Protein AF-A0A3M3S066-F1 (afdb_monomer)

Organism: Pseudomonas cannabina (NCBI:txid86840)

Secondary structure (DSSP, 8-state):
----S--SHHHHHHHHHHHHHHHT-GGGSPP--TT-S-GGGSHHHHHHHHHHTT-HHHHHHHHHIIIIIIIHHHHHHHHHHH-SPPP---HHHHHHTSPPPHHHHSSPPHHHHHHHHHHHHHT-

Solvent-accessible surface area (backbone atoms only — not comparable to full-atom values): 7496 Å² total; per-residue (Å²): 135,83,85,76,85,52,87,45,72,69,44,52,51,50,50,51,43,54,50,33,34,74,75,75,28,72,88,65,39,77,83,71,65,80,81,71,61,60,59,62,77,34,79,67,31,38,31,54,48,30,51,74,72,66,36,59,66,62,23,52,50,48,52,49,43,42,58,56,66,37,55,51,40,47,50,52,52,46,48,63,72,54,49,73,69,78,80,72,77,51,66,70,52,56,62,70,66,54,78,74,60,61,82,73,69,75,49,80,50,71,67,55,53,51,51,51,52,54,52,55,62,74,77,106

pLDDT: mean 77.01, std 10.26, range [43.78, 89.56]

Structure (mmCIF, N/CA/C/O backbone):
data_AF-A0A3M3S066-F1
#
_entry.id   AF-A0A3M3S066-F1
#
loop_
_atom_site.group_PDB
_atom_site.id
_atom_site.type_symbol
_atom_site.label_atom_id
_atom_site.label_alt_id
_atom_site.label_comp_id
_atom_site.label_asym_id
_atom_site.label_entity_id
_atom_site.label_seq_id
_atom_site.pdbx_PDB_ins_code
_atom_site.Cartn_x
_atom_site.Cartn_y
_atom_site.Cartn_z
_atom_site.occupancy
_atom_site.B_iso_or_equiv
_atom_site.auth_seq_id
_atom_site.auth_comp_id
_atom_site.auth_asym_id
_atom_site.auth_atom_id
_atom_site.pdbx_PDB_model_num
ATOM 1 N N . MET A 1 1 ? -4.060 13.948 -24.645 1.00 43.78 1 MET A N 1
ATOM 2 C CA . MET A 1 1 ? -4.559 13.476 -23.336 1.00 43.78 1 MET A CA 1
ATOM 3 C C . MET A 1 1 ? -3.455 12.598 -22.765 1.00 43.78 1 MET A C 1
ATOM 5 O O . MET A 1 1 ? -3.146 11.604 -23.400 1.00 43.78 1 MET A O 1
ATOM 9 N N . GLY A 1 2 ? -2.762 13.030 -21.708 1.00 46.62 2 GLY A N 1
ATOM 10 C CA . GLY A 1 2 ? -1.561 12.348 -21.208 1.00 46.62 2 GLY A CA 1
ATOM 1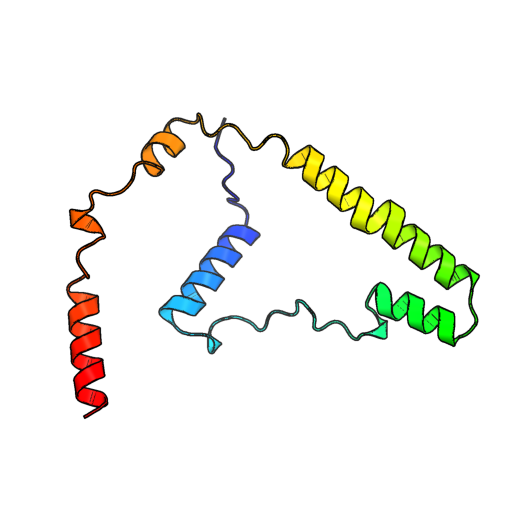1 C C . GLY A 1 2 ? -1.888 11.121 -20.357 1.00 46.62 2 GLY A C 1
ATOM 12 O O . GLY A 1 2 ? -2.856 11.130 -19.593 1.00 46.62 2 GLY A O 1
ATOM 13 N N . PHE A 1 3 ? -1.077 10.077 -20.498 1.00 50.53 3 PHE A N 1
ATOM 14 C CA . PHE A 1 3 ? -1.116 8.884 -19.663 1.00 50.53 3 PHE A CA 1
ATOM 15 C C . PHE A 1 3 ? -0.714 9.258 -18.225 1.00 50.53 3 PHE A C 1
ATOM 17 O O . PHE A 1 3 ? 0.420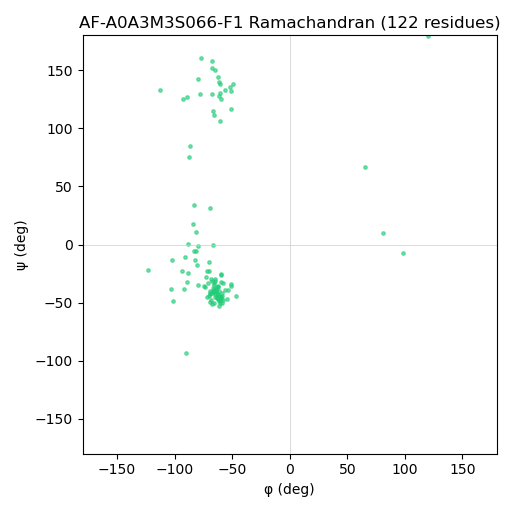 9.645 -17.964 1.00 50.53 3 PHE A O 1
ATOM 24 N N . ASN A 1 4 ? -1.663 9.202 -17.286 1.00 53.66 4 ASN A N 1
ATOM 25 C CA . ASN A 1 4 ? -1.397 9.424 -15.864 1.00 53.66 4 ASN A CA 1
ATOM 26 C C . ASN A 1 4 ? -0.985 8.091 -15.224 1.00 53.66 4 ASN A C 1
ATOM 28 O O . ASN A 1 4 ? -1.776 7.483 -14.507 1.00 53.66 4 ASN A O 1
ATOM 32 N N . CYS A 1 5 ? 0.242 7.628 -15.461 1.00 54.91 5 CYS A N 1
ATOM 33 C CA . CYS A 1 5 ? 0.831 6.434 -14.825 1.00 54.91 5 CYS A CA 1
ATOM 34 C C . CYS A 1 5 ? 1.123 6.621 -13.319 1.00 54.91 5 CYS A C 1
ATOM 36 O O . CYS A 1 5 ? 2.069 6.0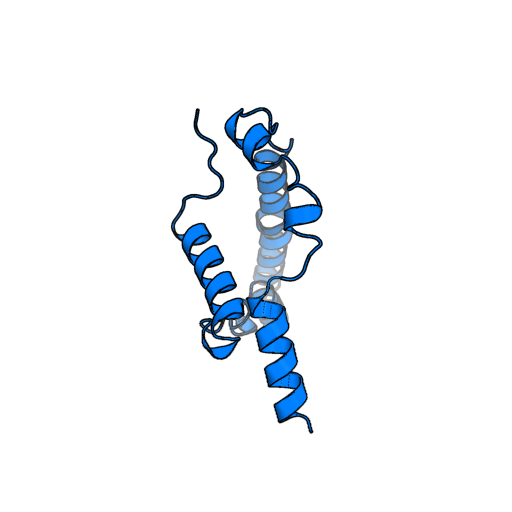56 -12.785 1.00 54.91 5 CYS A O 1
ATOM 38 N N . GLY A 1 6 ? 0.324 7.423 -12.610 1.00 57.44 6 GLY A N 1
ATOM 39 C CA . GLY A 1 6 ? 0.639 7.829 -11.247 1.00 57.44 6 GLY A CA 1
ATOM 40 C C . GLY A 1 6 ? 1.899 8.695 -11.224 1.00 57.44 6 GLY A C 1
ATOM 41 O O . GLY A 1 6 ? 2.911 8.307 -10.675 1.00 57.44 6 GLY A O 1
ATOM 42 N N . GLY A 1 7 ? 1.848 9.896 -11.798 1.00 57.22 7 GLY A N 1
ATOM 43 C CA . GLY A 1 7 ? 2.920 10.894 -11.642 1.00 57.22 7 GLY A CA 1
ATOM 44 C C . GLY A 1 7 ? 2.835 11.689 -10.331 1.00 57.22 7 GLY A C 1
ATOM 45 O O . GLY A 1 7 ? 3.469 12.730 -10.198 1.00 57.22 7 GLY A O 1
ATOM 46 N N . GLY A 1 8 ? 1.980 11.264 -9.398 1.00 68.94 8 GLY A N 1
ATOM 47 C CA . GLY A 1 8 ? 1.792 11.937 -8.116 1.00 68.94 8 GLY A CA 1
ATOM 48 C C . GLY A 1 8 ? 2.923 11.630 -7.137 1.00 68.94 8 GLY A C 1
ATOM 49 O O . GLY A 1 8 ? 3.604 10.612 -7.254 1.00 68.94 8 GLY A O 1
ATOM 50 N N . GLU A 1 9 ? 3.076 12.482 -6.124 1.00 72.44 9 GLU A N 1
ATOM 51 C CA . GLU A 1 9 ? 4.089 12.331 -5.068 1.00 72.44 9 GLU A CA 1
ATOM 52 C C . GLU A 1 9 ? 4.083 10.940 -4.425 1.00 72.44 9 GLU A C 1
ATOM 54 O O . GLU A 1 9 ? 5.138 10.393 -4.123 1.00 72.44 9 GLU A O 1
ATOM 59 N N . THR A 1 10 ? 2.910 10.323 -4.278 1.00 71.00 10 THR A N 1
ATOM 60 C CA . THR A 1 10 ? 2.761 8.982 -3.700 1.00 71.00 10 THR A CA 1
ATOM 61 C C . THR A 1 10 ? 3.377 7.880 -4.554 1.00 71.00 10 THR A C 1
ATOM 63 O O . THR A 1 10 ? 3.956 6.941 -4.020 1.00 71.00 10 THR A O 1
ATOM 66 N N . ALA A 1 11 ? 3.272 7.983 -5.874 1.00 74.31 11 ALA A N 1
ATOM 67 C CA . ALA A 1 11 ? 3.829 7.003 -6.794 1.00 74.31 11 ALA A CA 1
ATOM 68 C C . ALA A 1 11 ? 5.336 7.211 -6.995 1.00 74.31 11 ALA A C 1
ATOM 70 O O . ALA A 1 11 ? 6.075 6.231 -7.046 1.00 74.31 11 ALA A O 1
ATOM 71 N N . MET A 1 12 ? 5.807 8.466 -6.989 1.00 75.56 12 MET A N 1
ATOM 72 C CA . MET A 1 12 ? 7.243 8.762 -6.907 1.00 75.56 12 MET A CA 1
ATOM 73 C C . MET A 1 12 ? 7.846 8.215 -5.606 1.00 75.56 12 MET A C 1
ATOM 75 O O . MET A 1 12 ? 8.876 7.552 -5.640 1.00 75.56 12 MET A O 1
ATOM 79 N N . ALA A 1 13 ? 7.171 8.415 -4.468 1.00 79.62 13 ALA A N 1
ATOM 80 C CA . ALA A 1 13 ? 7.603 7.878 -3.180 1.00 79.62 13 ALA A CA 1
ATOM 81 C C . ALA A 1 13 ? 7.600 6.341 -3.154 1.00 79.62 13 ALA A C 1
ATOM 83 O O . ALA A 1 13 ? 8.515 5.738 -2.598 1.00 79.62 13 ALA A O 1
ATOM 84 N N . LEU A 1 14 ? 6.604 5.697 -3.776 1.00 82.88 14 LEU A N 1
ATOM 85 C CA . LEU A 1 14 ? 6.564 4.240 -3.902 1.00 82.88 14 LEU A CA 1
ATOM 86 C C . LEU A 1 14 ? 7.741 3.719 -4.736 1.00 82.88 14 LEU A C 1
ATOM 88 O O . LEU A 1 14 ? 8.390 2.757 -4.333 1.00 82.88 14 LEU A O 1
ATOM 92 N N . TRP A 1 15 ? 8.034 4.362 -5.868 1.00 84.44 15 TRP A N 1
ATOM 93 C CA . TRP A 1 15 ? 9.166 3.992 -6.715 1.00 84.44 15 TRP A CA 1
ATOM 94 C C . TRP A 1 15 ? 10.502 4.144 -5.983 1.00 84.44 15 TRP A C 1
ATOM 96 O O . TRP A 1 15 ? 11.306 3.215 -5.961 1.00 84.44 15 TRP A O 1
ATOM 106 N N . GLU A 1 16 ? 10.706 5.274 -5.308 1.00 83.25 16 GLU A N 1
ATOM 107 C CA . GLU A 1 16 ? 11.906 5.530 -4.508 1.00 83.25 16 GLU A CA 1
ATOM 108 C C . GLU A 1 16 ? 12.053 4.545 -3.341 1.00 83.25 16 GLU A C 1
ATOM 110 O O . GLU A 1 16 ? 13.160 4.095 -3.049 1.00 83.25 16 GLU A O 1
ATOM 115 N N . CYS A 1 17 ? 10.947 4.141 -2.713 1.00 84.56 17 CYS A N 1
ATOM 116 C CA . CYS A 1 17 ? 10.933 3.092 -1.697 1.00 84.56 17 CYS A CA 1
ATOM 117 C C . CYS A 1 17 ? 11.403 1.740 -2.261 1.00 84.56 17 CYS A C 1
ATOM 119 O O . CYS A 1 17 ? 12.271 1.097 -1.669 1.00 84.56 17 CYS A O 1
ATOM 121 N N . VAL A 1 18 ? 10.859 1.311 -3.407 1.00 85.75 18 VAL A N 1
ATOM 122 C CA . VAL A 1 18 ? 11.256 0.055 -4.072 1.00 85.75 18 VAL A CA 1
ATOM 123 C C . VAL A 1 18 ? 12.732 0.098 -4.466 1.00 85.75 18 VAL A C 1
ATOM 125 O O . VAL A 1 18 ? 13.474 -0.835 -4.165 1.00 85.75 18 VAL A O 1
ATOM 128 N N . ARG A 1 19 ? 13.181 1.200 -5.074 1.00 87.38 19 ARG A N 1
ATOM 129 C CA . ARG A 1 19 ? 14.580 1.399 -5.464 1.00 87.38 19 ARG A CA 1
ATOM 130 C C . ARG A 1 19 ? 15.520 1.346 -4.258 1.00 87.38 19 ARG A C 1
ATOM 132 O O . ARG A 1 19 ? 16.507 0.620 -4.287 1.00 87.38 19 ARG A O 1
ATOM 139 N N . SER A 1 20 ? 15.184 2.051 -3.176 1.00 84.81 20 SER A N 1
ATOM 140 C CA . SER A 1 20 ? 15.992 2.084 -1.948 1.00 84.81 20 SER A CA 1
ATOM 141 C C . SER A 1 20 ? 16.132 0.696 -1.316 1.00 84.81 20 SER A C 1
ATOM 143 O O . SER A 1 20 ? 17.225 0.323 -0.894 1.00 84.81 20 SER A O 1
ATOM 145 N N . TYR A 1 21 ? 15.056 -0.098 -1.318 1.00 85.06 21 TYR A N 1
ATOM 146 C CA . TYR A 1 21 ? 15.090 -1.491 -0.868 1.00 85.06 21 TYR A CA 1
ATOM 147 C C . TYR A 1 21 ? 16.047 -2.350 -1.704 1.00 85.06 21 TYR A C 1
ATOM 149 O O . TYR A 1 21 ? 16.818 -3.129 -1.149 1.00 85.06 21 TYR A O 1
ATOM 157 N N . MET A 1 22 ? 15.991 -2.216 -3.033 1.00 89.06 22 MET A N 1
ATOM 158 C CA . MET A 1 22 ? 16.790 -3.030 -3.953 1.00 89.06 22 MET A CA 1
ATOM 159 C C . MET A 1 22 ? 18.274 -2.640 -3.973 1.00 89.06 22 MET A C 1
ATOM 161 O O . MET A 1 22 ? 19.119 -3.518 -4.118 1.00 89.06 22 MET A O 1
ATOM 165 N N . GLU A 1 23 ? 18.593 -1.349 -3.848 1.00 84.19 23 GLU A N 1
ATOM 166 C CA . GLU A 1 23 ? 19.966 -0.838 -3.975 1.00 84.19 23 GLU A CA 1
ATOM 167 C C . GLU A 1 23 ? 20.723 -0.762 -2.644 1.00 84.19 23 GLU A C 1
ATOM 169 O O . GLU A 1 23 ? 21.921 -1.034 -2.606 1.00 84.19 23 GLU A O 1
ATOM 174 N N . ILE A 1 24 ? 20.051 -0.374 -1.555 1.00 87.88 24 ILE A N 1
ATOM 175 C CA . ILE A 1 24 ? 20.691 -0.165 -0.245 1.00 87.88 24 ILE A CA 1
ATOM 176 C C . ILE A 1 24 ? 20.390 -1.340 0.689 1.00 87.88 24 ILE A C 1
ATOM 178 O O . ILE A 1 24 ? 21.264 -1.778 1.436 1.00 87.88 24 ILE A O 1
ATOM 182 N N . GLY A 1 25 ? 19.166 -1.866 0.631 1.00 80.69 25 GLY A N 1
ATOM 183 C CA . GLY A 1 25 ? 18.695 -2.958 1.476 1.00 80.69 25 GLY A CA 1
ATOM 184 C C . GLY A 1 25 ? 17.481 -2.576 2.331 1.00 80.69 25 GLY A C 1
ATOM 185 O O . GLY A 1 25 ? 17.002 -1.439 2.283 1.00 80.69 25 GLY A O 1
ATOM 186 N N . PRO A 1 26 ? 16.961 -3.521 3.135 1.00 80.94 26 PRO A N 1
ATOM 187 C CA . PRO A 1 26 ? 15.721 -3.346 3.893 1.00 80.94 26 PRO A CA 1
ATOM 188 C C . PRO A 1 26 ? 15.756 -2.176 4.886 1.00 80.94 26 PRO A C 1
ATOM 190 O O . PRO A 1 26 ? 14.735 -1.522 5.076 1.00 80.94 26 PRO A O 1
ATOM 193 N N . ASP A 1 27 ? 16.922 -1.870 5.459 1.00 84.62 27 ASP A N 1
ATOM 194 C CA . ASP A 1 27 ? 17.084 -0.818 6.474 1.00 84.62 27 ASP A CA 1
ATOM 195 C C . ASP A 1 27 ? 16.930 0.609 5.913 1.00 84.62 27 ASP A C 1
ATOM 197 O O . ASP A 1 27 ? 16.763 1.565 6.668 1.00 84.62 27 ASP A O 1
ATOM 201 N N . ALA A 1 28 ? 16.980 0.773 4.586 1.00 84.12 28 ALA A N 1
ATOM 202 C CA . ALA A 1 28 ? 16.802 2.066 3.925 1.00 84.12 28 ALA A CA 1
ATOM 203 C C . ALA A 1 28 ? 15.330 2.460 3.744 1.00 84.12 28 ALA A C 1
ATOM 205 O O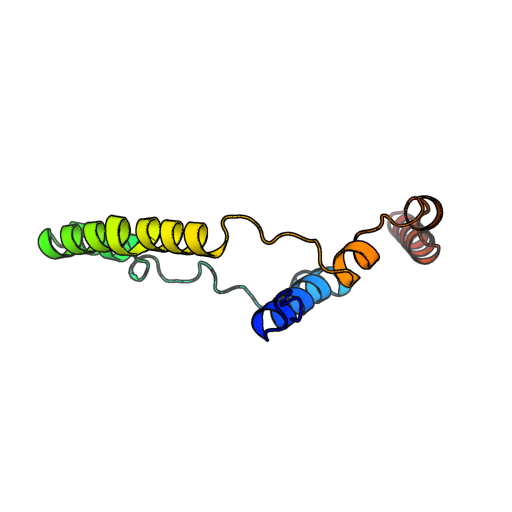 . ALA A 1 28 ? 15.028 3.607 3.411 1.00 84.12 28 ALA A O 1
ATOM 206 N N . VAL A 1 29 ? 14.407 1.517 3.940 1.00 81.00 29 VAL A N 1
ATOM 207 C CA . VAL A 1 29 ? 12.974 1.770 3.830 1.00 81.00 29 VAL A CA 1
ATOM 208 C C . VAL A 1 29 ? 12.446 2.208 5.190 1.00 81.00 29 VAL A C 1
ATOM 210 O O . VAL A 1 29 ? 12.635 1.522 6.190 1.00 81.00 29 VAL A O 1
ATOM 213 N N . SER A 1 30 ? 11.748 3.347 5.240 1.00 72.50 30 SER A N 1
ATOM 214 C CA . SER A 1 30 ? 11.065 3.769 6.466 1.00 72.50 30 SER A CA 1
ATOM 215 C C . SER A 1 30 ? 10.111 2.671 6.932 1.00 72.50 30 SER A C 1
ATOM 217 O O . SER A 1 30 ? 9.317 2.190 6.118 1.00 72.50 30 SER A O 1
ATOM 219 N N . GLU A 1 31 ? 10.126 2.323 8.221 1.00 69.94 31 GLU A N 1
ATOM 220 C CA . GLU A 1 31 ? 9.175 1.355 8.769 1.00 69.94 31 GLU A CA 1
ATOM 221 C C . GLU A 1 31 ? 7.744 1.738 8.376 1.00 69.94 31 GLU A C 1
ATOM 223 O O . GLU A 1 31 ? 7.224 2.804 8.731 1.00 69.94 31 GLU A O 1
ATOM 228 N N . SER A 1 32 ? 7.094 0.870 7.601 1.00 62.41 32 SER A N 1
ATOM 229 C CA . SER A 1 32 ? 5.734 1.125 7.168 1.00 62.41 32 SER A CA 1
ATOM 230 C C . SER A 1 32 ? 4.821 1.080 8.391 1.00 62.41 32 SER A C 1
ATOM 232 O O . SER A 1 32 ? 4.602 0.025 8.979 1.00 62.41 32 SER A O 1
ATOM 234 N N . ARG A 1 33 ? 4.204 2.212 8.743 1.00 56.28 33 ARG A N 1
ATOM 235 C CA . ARG A 1 33 ? 3.143 2.271 9.769 1.00 56.28 33 ARG A CA 1
ATOM 236 C C . ARG A 1 33 ? 1.853 1.550 9.361 1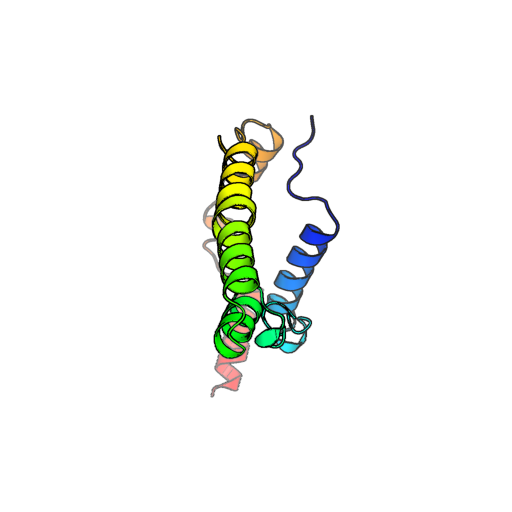.00 56.28 33 ARG A C 1
ATOM 238 O O . ARG A 1 33 ? 0.889 1.547 10.130 1.00 56.28 33 ARG A O 1
ATOM 245 N N . VAL A 1 34 ? 1.804 0.969 8.163 1.00 52.31 34 VAL A N 1
ATOM 246 C CA . VAL A 1 34 ? 0.699 0.130 7.697 1.00 52.31 34 VAL A CA 1
ATOM 247 C C . VAL A 1 34 ? 0.597 -1.071 8.641 1.00 52.31 34 VAL A C 1
ATOM 249 O O . VAL A 1 34 ? 1.457 -1.940 8.647 1.00 52.31 34 VAL A O 1
ATOM 252 N N . GLY A 1 35 ? -0.429 -1.079 9.495 1.00 51.75 35 GLY A N 1
ATOM 253 C CA . GLY A 1 35 ? -0.644 -2.124 10.505 1.00 51.75 35 GLY A CA 1
ATOM 254 C C . GLY A 1 35 ? 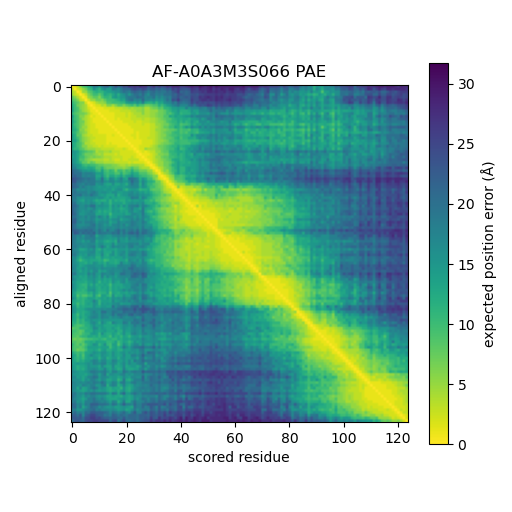-0.172 -1.791 11.928 1.00 51.75 35 GLY A C 1
ATOM 255 O O . GLY A 1 35 ? -0.533 -2.511 12.851 1.00 51.75 35 GLY A O 1
ATOM 256 N N . ALA A 1 36 ? 0.525 -0.672 12.158 1.00 59.19 36 ALA A N 1
ATOM 257 C CA . ALA A 1 36 ? 0.978 -0.249 13.496 1.00 59.19 36 ALA A CA 1
ATOM 258 C C . ALA A 1 36 ? -0.094 0.522 14.300 1.00 59.19 36 ALA A C 1
ATOM 260 O O . ALA A 1 36 ? 0.210 1.257 15.242 1.00 59.19 36 ALA A O 1
ATOM 261 N N . MET A 1 37 ? -1.365 0.421 13.905 1.00 61.56 37 MET A N 1
ATOM 262 C CA . MET A 1 37 ? -2.460 1.023 14.658 1.00 61.56 37 MET A CA 1
ATOM 263 C C . MET A 1 37 ? -2.765 0.135 15.872 1.00 61.56 37 MET A C 1
ATOM 265 O O . MET A 1 37 ? -2.971 -1.065 15.687 1.00 61.56 37 MET A O 1
ATOM 269 N N . PRO A 1 38 ? -2.837 0.685 17.102 1.00 71.00 38 PRO A N 1
ATOM 270 C CA . PRO A 1 38 ? -3.272 -0.082 18.263 1.00 71.00 38 PRO A CA 1
ATOM 271 C C . PRO A 1 38 ? -4.598 -0.774 17.955 1.00 71.00 38 PRO A C 1
ATOM 273 O O . PRO A 1 38 ? -5.508 -0.118 17.445 1.00 71.00 38 PRO A O 1
ATOM 276 N N . TYR A 1 39 ? -4.705 -2.071 18.259 1.00 68.88 39 TYR A N 1
ATOM 277 C CA . TYR A 1 39 ? -5.852 -2.901 17.877 1.00 68.88 39 TYR A CA 1
ATOM 278 C C . TYR A 1 39 ? -7.193 -2.219 18.181 1.00 68.88 39 TYR A C 1
ATOM 280 O O . TYR A 1 39 ? -8.050 -2.145 17.312 1.00 68.88 39 TYR A O 1
ATOM 288 N N . GLU A 1 40 ? -7.338 -1.614 19.360 1.00 67.62 40 GLU A N 1
ATOM 289 C CA . GLU A 1 40 ? -8.554 -0.918 19.812 1.00 67.62 40 GLU A CA 1
ATOM 290 C C . GLU A 1 40 ? -8.987 0.260 18.925 1.00 67.62 40 GLU A C 1
ATOM 292 O O . GLU A 1 40 ? -10.165 0.597 18.884 1.00 67.62 40 GLU A O 1
ATOM 297 N N . LYS A 1 41 ? -8.045 0.883 18.209 1.00 70.56 41 LYS A N 1
ATOM 298 C CA . LYS A 1 41 ? -8.305 1.999 17.287 1.00 70.56 41 LYS A CA 1
ATOM 299 C C . LYS A 1 41 ? -8.582 1.535 15.862 1.00 70.56 41 LYS A C 1
ATOM 301 O O . LYS A 1 41 ? -9.010 2.338 15.037 1.00 70.56 41 LYS A O 1
ATOM 306 N N . THR A 1 42 ? -8.344 0.258 15.564 1.00 77.25 42 THR A N 1
ATOM 307 C CA . THR A 1 42 ? -8.746 -0.320 14.282 1.00 77.25 42 THR A CA 1
ATOM 308 C C . THR A 1 42 ? -10.269 -0.383 14.205 1.00 77.25 42 THR A C 1
ATOM 310 O O . THR A 1 42 ? -10.948 -0.532 15.221 1.00 77.25 42 THR A O 1
ATOM 313 N N . GLN A 1 43 ? -10.822 -0.313 12.993 1.00 73.44 43 GLN A N 1
ATOM 314 C CA . GLN A 1 43 ? -12.268 -0.439 12.778 1.00 73.44 43 GLN A CA 1
ATOM 315 C C . GLN A 1 43 ? -12.840 -1.729 13.399 1.00 73.44 43 GLN A C 1
ATOM 317 O O . GLN A 1 43 ? -13.902 -1.696 14.015 1.00 73.44 43 GLN A O 1
ATOM 322 N N . ILE A 1 44 ? -12.103 -2.843 13.315 1.00 79.88 44 ILE A N 1
ATOM 323 C CA . ILE A 1 44 ? -12.495 -4.134 13.903 1.00 79.88 44 ILE A CA 1
ATOM 324 C C . ILE A 1 44 ? -12.373 -4.105 15.434 1.00 79.88 44 ILE A C 1
ATOM 326 O O . ILE A 1 44 ? -13.279 -4.545 16.141 1.00 79.88 44 ILE A O 1
ATOM 330 N N . GLY A 1 45 ? -11.275 -3.568 15.967 1.00 79.12 45 GLY A N 1
ATOM 331 C CA . GLY A 1 45 ? -11.057 -3.511 17.411 1.00 79.12 45 GLY A CA 1
ATOM 332 C C . GLY A 1 45 ? -11.999 -2.553 18.135 1.00 79.12 45 GLY A C 1
ATOM 333 O O . GLY A 1 45 ? -12.368 -2.847 19.272 1.00 79.12 45 GLY A O 1
ATOM 334 N N . SER A 1 46 ? -12.461 -1.486 17.477 1.00 80.75 46 SER A N 1
ATOM 335 C CA . SER A 1 46 ? -13.517 -0.611 18.000 1.00 80.75 46 SER A CA 1
ATOM 336 C C . SER A 1 46 ? -14.817 -1.394 18.215 1.00 80.75 46 SER A C 1
ATOM 338 O O . SER A 1 46 ? -15.331 -1.435 19.329 1.00 80.75 46 SER A O 1
ATOM 340 N N . ILE A 1 47 ? -15.269 -2.152 17.205 1.00 83.44 47 ILE A N 1
ATOM 341 C CA . ILE A 1 47 ? -16.482 -2.987 17.297 1.00 83.44 47 ILE A CA 1
ATOM 342 C C . ILE A 1 47 ? -16.352 -4.041 18.402 1.00 83.44 47 ILE A C 1
ATOM 344 O O . ILE A 1 47 ? -17.264 -4.212 19.210 1.00 83.44 47 ILE A O 1
ATOM 348 N N . VAL A 1 48 ? -15.213 -4.737 18.476 1.00 82.81 48 VAL A N 1
ATOM 349 C CA . VAL A 1 48 ? -14.971 -5.754 19.516 1.00 82.81 48 VAL A CA 1
ATOM 350 C C . VAL A 1 48 ? -14.955 -5.129 20.913 1.00 82.81 48 VAL A C 1
ATOM 352 O O . VAL A 1 48 ? -15.448 -5.731 21.869 1.00 82.81 48 VAL A O 1
ATOM 355 N N . THR A 1 49 ? -14.415 -3.919 21.047 1.00 83.62 49 THR A N 1
ATOM 356 C CA . THR A 1 49 ? -14.393 -3.189 22.317 1.00 83.62 49 THR A CA 1
ATOM 357 C C . THR A 1 49 ? -15.796 -2.733 22.725 1.00 83.62 49 THR A C 1
ATOM 359 O O . THR A 1 49 ? -16.152 -2.896 23.893 1.00 83.62 49 THR A O 1
ATOM 362 N N . SER A 1 50 ? -16.618 -2.240 21.793 1.00 83.62 50 SER A N 1
ATOM 363 C CA . SER A 1 50 ? -18.018 -1.864 22.055 1.00 83.62 50 SER A CA 1
ATOM 364 C C . SER A 1 50 ? -18.871 -3.079 22.440 1.00 83.62 50 SER A C 1
ATOM 366 O O . SER A 1 50 ? -19.601 -3.025 23.431 1.00 83.62 50 SER A O 1
ATOM 368 N N . LEU A 1 51 ? -18.671 -4.231 21.783 1.00 85.25 51 LEU A N 1
ATOM 369 C CA . LEU A 1 51 ? -19.293 -5.503 22.179 1.00 85.25 51 LEU A CA 1
ATOM 370 C C . LEU A 1 51 ? -18.901 -5.931 23.600 1.00 85.25 51 LEU A C 1
ATOM 372 O O . LEU A 1 51 ? -19.763 -6.314 24.387 1.00 85.25 51 LEU A O 1
ATOM 376 N N . ARG A 1 52 ? -17.613 -5.838 23.962 1.00 84.81 52 ARG A N 1
ATOM 377 C CA . ARG A 1 52 ? -17.132 -6.178 25.318 1.00 84.81 52 ARG A CA 1
ATOM 378 C C . ARG A 1 52 ? -17.680 -5.250 26.401 1.00 84.81 52 ARG A C 1
ATOM 380 O O . ARG A 1 52 ? -17.840 -5.685 27.536 1.00 84.81 52 ARG A O 1
ATOM 387 N N . LYS A 1 53 ? -17.959 -3.990 26.062 1.00 87.44 53 LYS A N 1
ATOM 388 C CA . LYS A 1 53 ? -18.565 -3.001 26.967 1.00 87.44 53 LYS A CA 1
ATOM 389 C C . LYS A 1 53 ? -20.092 -3.129 27.066 1.00 87.44 53 LYS A C 1
ATOM 391 O O . LYS A 1 53 ? -20.689 -2.450 27.893 1.00 87.44 53 LYS A O 1
ATOM 396 N N . GLY A 1 54 ? -20.711 -4.002 26.265 1.00 87.25 54 GLY A N 1
ATOM 397 C CA . GLY A 1 54 ? -22.160 -4.212 26.240 1.00 87.25 54 GLY A CA 1
ATOM 398 C C . GLY A 1 54 ? -22.934 -3.178 25.419 1.00 87.25 54 GLY A C 1
ATOM 399 O O . GLY A 1 54 ? -24.162 -3.169 25.468 1.00 87.25 54 GLY A O 1
ATOM 400 N N . ASP A 1 55 ? -22.248 -2.329 24.650 1.00 87.38 55 ASP A N 1
ATOM 401 C CA . ASP A 1 55 ? -22.892 -1.344 23.782 1.00 87.38 55 ASP A CA 1
ATOM 402 C C . ASP A 1 55 ? -23.227 -1.973 22.422 1.00 87.38 55 ASP A C 1
ATOM 404 O O . ASP A 1 55 ? -22.460 -1.917 21.455 1.00 87.38 55 ASP A O 1
ATOM 408 N N . LEU A 1 56 ? -24.384 -2.640 22.370 1.00 87.50 56 LEU A N 1
ATOM 409 C CA . LEU A 1 56 ? -24.873 -3.278 21.147 1.00 87.50 56 LEU A CA 1
ATOM 410 C C . LEU A 1 56 ? -25.197 -2.272 20.041 1.00 87.50 56 LEU A C 1
ATOM 412 O O . LEU A 1 56 ? -25.067 -2.619 18.868 1.00 87.50 56 LEU A O 1
ATOM 416 N N . PHE A 1 57 ? -25.639 -1.061 20.388 1.00 89.00 57 PHE A N 1
ATOM 417 C CA . PHE A 1 57 ? -26.011 -0.067 19.385 1.00 89.00 57 PHE A CA 1
ATOM 418 C C . PHE A 1 57 ? -24.768 0.411 18.638 1.00 89.00 57 PHE A C 1
ATOM 420 O O . PHE A 1 57 ? -24.746 0.383 17.408 1.00 89.00 57 PHE A O 1
ATOM 427 N N . ASP A 1 58 ? -23.712 0.750 19.375 1.00 84.56 58 ASP A N 1
ATOM 428 C CA . ASP A 1 58 ? -22.444 1.189 18.797 1.00 84.56 58 ASP A CA 1
ATOM 429 C C . ASP A 1 58 ? -21.759 0.066 17.994 1.00 84.56 58 ASP A C 1
ATOM 431 O O . ASP A 1 58 ? -21.262 0.286 16.887 1.00 84.56 58 ASP A O 1
ATOM 435 N N . ALA A 1 59 ? -21.835 -1.181 18.473 1.00 86.44 59 ALA A N 1
ATOM 436 C CA . ALA A 1 59 ? -21.329 -2.340 17.741 1.00 86.44 59 ALA A CA 1
ATOM 437 C C . ALA A 1 59 ? -22.083 -2.607 16.421 1.00 86.44 59 ALA A C 1
ATOM 439 O O . ALA A 1 59 ? -21.453 -2.849 15.388 1.00 86.44 59 ALA A O 1
ATOM 440 N N . LEU A 1 60 ? -23.422 -2.554 16.432 1.00 88.38 60 LEU A N 1
ATOM 441 C CA . LEU A 1 60 ? -24.249 -2.733 15.230 1.00 88.38 60 LEU A CA 1
ATOM 442 C C . LEU A 1 60 ? -24.045 -1.591 14.233 1.00 88.38 60 LEU A C 1
ATOM 444 O O . LEU A 1 60 ? -23.955 -1.828 13.028 1.00 88.38 60 LEU A O 1
ATOM 448 N N . HIS A 1 61 ? -23.929 -0.364 14.735 1.00 85.56 61 HIS A N 1
ATOM 449 C CA . HIS A 1 61 ? -23.645 0.809 13.924 1.00 85.56 61 HIS A CA 1
ATOM 450 C C . HIS A 1 61 ? -22.269 0.694 13.253 1.00 85.56 61 HIS A C 1
ATOM 452 O O . HIS A 1 61 ? -22.155 0.876 12.040 1.00 85.56 61 HIS A O 1
ATOM 458 N N . GLY A 1 62 ? -21.236 0.291 13.999 1.00 84.50 62 GLY A N 1
ATOM 459 C CA . GLY A 1 62 ? -19.909 0.015 13.447 1.00 84.50 62 GLY A CA 1
ATOM 460 C C . GLY A 1 62 ? -19.931 -1.072 12.368 1.00 84.50 62 GLY A C 1
ATOM 461 O O . GLY A 1 62 ? -19.349 -0.891 11.298 1.00 84.50 62 GLY A O 1
ATOM 462 N N . LEU A 1 63 ? -20.657 -2.171 12.600 1.00 86.50 63 LEU A N 1
ATOM 463 C CA . LEU A 1 63 ? -20.796 -3.256 11.625 1.00 86.50 63 LEU A CA 1
ATOM 464 C C . LEU A 1 63 ? -21.483 -2.788 10.332 1.00 86.50 63 LEU A C 1
ATOM 466 O O . LEU A 1 63 ? -21.020 -3.111 9.236 1.00 86.50 63 LEU A O 1
ATOM 470 N N . PHE A 1 64 ? -22.555 -2.003 10.443 1.00 87.25 64 PHE A N 1
ATOM 471 C CA . PHE A 1 64 ? -23.262 -1.428 9.297 1.00 87.25 64 PHE A CA 1
ATOM 472 C C . PHE A 1 64 ? -22.355 -0.505 8.474 1.00 87.25 64 PHE A C 1
ATOM 474 O O . PHE A 1 64 ? -22.284 -0.628 7.251 1.00 87.25 64 PHE A O 1
ATOM 481 N N . PHE A 1 65 ? -21.612 0.386 9.135 1.00 84.25 65 PHE A N 1
ATOM 482 C CA . PHE A 1 65 ? -20.718 1.312 8.443 1.00 84.25 65 PHE A CA 1
ATOM 483 C C . PHE A 1 65 ? -19.567 0.600 7.742 1.00 84.25 65 PHE A C 1
ATOM 485 O O . PHE A 1 65 ? -19.238 0.979 6.624 1.00 84.25 65 PHE A O 1
ATOM 492 N N . ILE A 1 66 ? -18.985 -0.445 8.335 1.00 82.81 66 ILE A N 1
ATOM 493 C CA . ILE A 1 66 ? -17.936 -1.224 7.662 1.00 82.81 66 ILE A CA 1
ATOM 494 C C . ILE A 1 66 ? -18.504 -1.954 6.449 1.00 82.81 66 ILE A C 1
ATOM 496 O O . ILE A 1 66 ? -17.942 -1.851 5.364 1.00 82.81 66 ILE A O 1
ATOM 500 N N . THR A 1 67 ? -19.611 -2.676 6.627 1.00 79.38 67 THR A N 1
ATOM 501 C CA . THR A 1 67 ? -20.135 -3.576 5.591 1.00 79.38 67 THR A CA 1
ATOM 502 C C . THR A 1 67 ? -20.797 -2.843 4.432 1.00 79.38 67 THR A C 1
ATOM 504 O O . THR A 1 67 ? -20.661 -3.294 3.302 1.00 79.38 67 THR A O 1
ATOM 507 N N . ILE A 1 68 ? -21.488 -1.724 4.677 1.00 80.38 68 ILE A N 1
ATOM 508 C CA . ILE A 1 68 ? -22.246 -1.010 3.638 1.00 80.38 68 ILE A CA 1
ATOM 509 C C . ILE A 1 68 ? -21.500 0.219 3.119 1.00 80.38 68 ILE A C 1
ATOM 511 O O . ILE A 1 68 ? -21.402 0.391 1.907 1.00 80.38 68 ILE A O 1
ATOM 515 N N . LEU A 1 69 ? -20.975 1.074 4.004 1.00 78.75 69 LEU A N 1
ATOM 516 C CA . LEU A 1 69 ? -20.318 2.331 3.609 1.00 78.75 69 LEU A CA 1
ATOM 517 C C . LEU A 1 69 ? -18.796 2.218 3.452 1.00 78.75 69 LEU A C 1
ATOM 519 O O . LEU A 1 69 ? -18.196 3.052 2.780 1.00 78.75 69 LEU A O 1
ATOM 523 N N . GLY A 1 70 ? -18.175 1.229 4.088 1.00 78.50 70 GLY A N 1
ATOM 524 C CA . GLY A 1 70 ? -16.733 1.042 4.121 1.00 78.50 70 GLY A CA 1
ATOM 525 C C . GLY A 1 70 ? -16.260 0.176 2.966 1.00 78.50 70 GLY A C 1
ATOM 526 O O . GLY A 1 70 ? -15.984 0.679 1.882 1.00 78.50 70 GLY A O 1
ATOM 527 N N . THR A 1 71 ? -16.152 -1.129 3.206 1.00 75.88 71 THR A N 1
ATOM 528 C CA . THR A 1 71 ? -15.526 -2.070 2.271 1.00 75.88 71 THR A CA 1
ATOM 529 C C . THR A 1 71 ? -16.336 -2.235 0.995 1.00 75.88 71 THR A C 1
ATOM 531 O O . THR A 1 71 ? -15.799 -2.005 -0.080 1.00 75.88 71 THR A O 1
ATOM 534 N N . TYR A 1 72 ? -17.636 -2.523 1.087 1.00 79.19 72 TYR A N 1
ATOM 535 C CA . TYR A 1 72 ? -18.467 -2.740 -0.102 1.00 79.19 72 TYR A CA 1
ATOM 536 C C . TYR A 1 72 ? -18.550 -1.504 -1.007 1.00 79.19 72 TYR A C 1
ATOM 538 O O . TYR A 1 72 ? -18.425 -1.600 -2.229 1.00 79.19 72 TYR A O 1
ATOM 546 N N . LEU A 1 73 ? -18.755 -0.320 -0.421 1.00 80.81 73 LEU A N 1
ATOM 547 C CA . LEU A 1 73 ? -18.834 0.919 -1.190 1.00 80.81 73 LEU A CA 1
ATOM 548 C C . LEU A 1 73 ? -17.473 1.302 -1.781 1.00 80.81 73 LEU A C 1
ATOM 550 O O . LEU A 1 73 ? -17.431 1.727 -2.935 1.00 80.81 73 LEU A O 1
ATOM 554 N N . ALA A 1 74 ? -16.378 1.131 -1.031 1.00 79.12 74 ALA A N 1
ATOM 555 C CA . ALA A 1 74 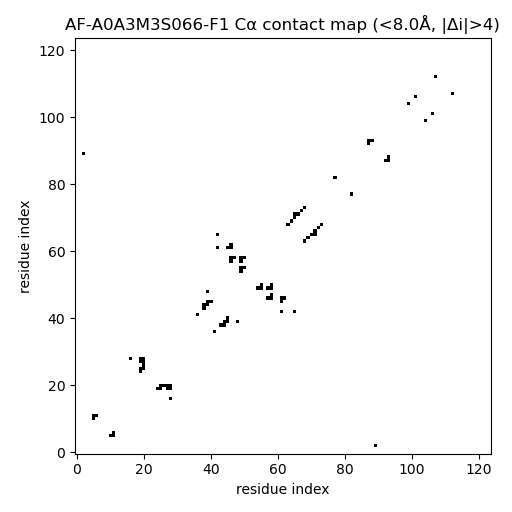? -15.028 1.360 -1.540 1.00 79.12 74 ALA A CA 1
ATOM 556 C C . ALA A 1 74 ? -14.702 0.412 -2.698 1.00 79.12 74 ALA A C 1
ATOM 558 O O . ALA A 1 74 ? -14.271 0.891 -3.743 1.00 79.12 74 ALA A O 1
ATOM 559 N N . GLU A 1 75 ? -14.992 -0.883 -2.557 1.00 79.50 75 GLU A N 1
ATOM 560 C CA . GLU A 1 75 ? -14.829 -1.881 -3.617 1.00 79.50 75 GLU A CA 1
ATOM 561 C C . GLU A 1 75 ? -15.642 -1.500 -4.854 1.00 79.50 75 GLU A C 1
ATOM 563 O O . GLU A 1 75 ? -15.096 -1.432 -5.948 1.00 79.50 75 GLU A O 1
ATOM 568 N N . LYS A 1 76 ? -16.921 -1.129 -4.708 1.00 82.50 76 LYS A N 1
ATOM 569 C CA . LYS A 1 76 ? -17.741 -0.707 -5.856 1.00 82.50 76 LYS A CA 1
ATOM 570 C C . LYS A 1 76 ? -17.268 0.589 -6.505 1.00 82.50 76 LYS A C 1
ATOM 572 O O . LYS A 1 76 ? -17.386 0.732 -7.721 1.00 82.50 76 LYS A O 1
ATOM 577 N N . LEU A 1 77 ? -16.751 1.540 -5.731 1.00 82.00 77 LEU A N 1
ATOM 578 C CA . LEU A 1 77 ? -16.154 2.768 -6.261 1.00 82.00 77 LEU A CA 1
ATOM 579 C C . LEU A 1 77 ? -14.844 2.486 -6.990 1.00 82.00 77 LEU A C 1
ATOM 581 O O . LEU A 1 77 ? -14.627 3.050 -8.062 1.00 82.00 77 LEU A O 1
ATOM 585 N N . GLN A 1 78 ? -14.002 1.619 -6.429 1.00 73.50 78 GLN A N 1
ATOM 586 C CA . GLN A 1 78 ? -12.770 1.154 -7.050 1.00 73.50 78 GLN A CA 1
ATOM 587 C C . GLN A 1 78 ? -13.085 0.417 -8.345 1.00 73.50 78 GLN A C 1
ATOM 589 O O . GLN A 1 78 ? -12.604 0.847 -9.386 1.00 73.50 78 GLN A O 1
ATOM 594 N N . ASP A 1 79 ? -13.973 -0.573 -8.318 1.00 78.50 79 ASP A N 1
ATOM 595 C CA . ASP A 1 79 ? -14.440 -1.296 -9.499 1.00 78.50 79 ASP A CA 1
ATOM 596 C C . ASP A 1 79 ? -14.977 -0.331 -10.550 1.00 78.50 79 ASP A C 1
ATOM 598 O O . ASP A 1 79 ? -14.593 -0.407 -11.705 1.00 78.50 79 ASP A O 1
ATOM 602 N N . ARG A 1 80 ? -15.817 0.642 -10.182 1.00 75.81 80 ARG A N 1
ATOM 603 C CA . ARG A 1 80 ? -16.360 1.599 -11.158 1.00 75.81 80 ARG A CA 1
ATOM 604 C C . ARG A 1 80 ? -15.316 2.583 -11.691 1.00 75.81 80 ARG A C 1
ATOM 606 O O . ARG A 1 80 ? -15.532 3.186 -12.738 1.00 75.81 80 ARG A O 1
ATOM 613 N N . LYS A 1 81 ? -14.224 2.815 -10.957 1.00 70.88 81 LYS A N 1
ATOM 614 C CA . LYS A 1 81 ? -13.136 3.710 -11.374 1.00 70.88 81 LYS A CA 1
ATOM 615 C C . LYS A 1 81 ? -12.060 2.985 -12.184 1.00 70.88 81 LYS A C 1
ATOM 617 O O . LYS A 1 81 ? -11.440 3.618 -13.032 1.00 70.88 81 LYS A O 1
ATOM 622 N N . LEU A 1 82 ? -11.837 1.707 -11.891 1.00 64.31 82 LEU A N 1
ATOM 623 C CA . LEU A 1 82 ? -10.796 0.848 -12.458 1.00 64.31 82 LEU A CA 1
ATOM 624 C C . LEU A 1 82 ? -11.335 -0.109 -13.532 1.00 64.31 82 LEU A C 1
ATOM 626 O O . 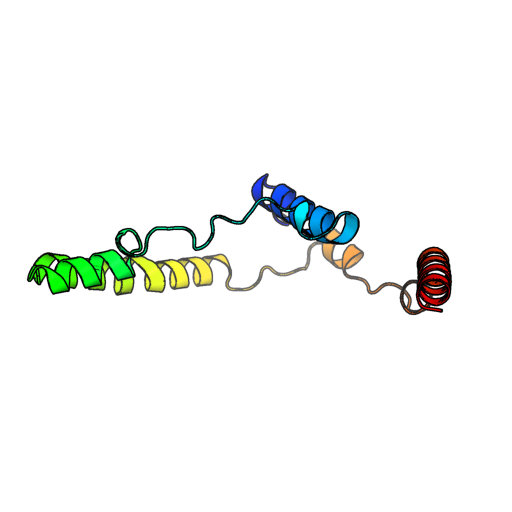LEU A 1 82 ? -10.535 -0.700 -14.250 1.00 64.31 82 LEU A O 1
ATOM 630 N N . SER A 1 83 ? -12.659 -0.266 -13.640 1.00 64.19 83 SER A N 1
ATOM 631 C CA . SER A 1 83 ? -13.331 -1.085 -14.649 1.00 64.19 83 SER A CA 1
ATOM 632 C C . SER A 1 83 ? -14.134 -0.222 -15.631 1.00 64.19 83 SER A C 1
ATOM 634 O O . SER A 1 83 ? -14.930 0.621 -15.199 1.00 64.19 83 SER A O 1
ATOM 636 N N . PRO A 1 84 ? -13.994 -0.467 -16.945 1.00 65.81 84 PRO A N 1
ATOM 637 C CA . PRO A 1 84 ? -13.041 -1.399 -17.556 1.00 65.81 84 PRO A CA 1
ATOM 638 C C . PRO A 1 84 ? -11.583 -0.921 -17.389 1.00 65.81 84 PRO A C 1
ATOM 640 O O . PRO A 1 84 ? -11.367 0.278 -17.178 1.00 65.81 84 PRO A O 1
ATOM 643 N N . PRO A 1 85 ? -10.589 -1.834 -17.468 1.00 65.00 85 PRO A N 1
ATOM 644 C CA . PRO A 1 85 ? -9.187 -1.443 -17.543 1.00 65.00 85 PRO A CA 1
ATOM 645 C C . PRO A 1 85 ? -9.025 -0.372 -18.626 1.00 65.00 85 PRO A C 1
ATOM 647 O O . PRO A 1 85 ? -9.659 -0.495 -19.677 1.00 65.00 85 PRO A O 1
ATOM 650 N N . PRO A 1 86 ? -8.229 0.683 -18.396 1.00 66.25 86 PRO A N 1
ATOM 651 C CA . PRO A 1 86 ? -8.014 1.685 -19.425 1.00 66.25 86 PRO A CA 1
ATOM 652 C C . PRO A 1 86 ? -7.383 1.019 -20.650 1.00 66.25 86 PRO A C 1
ATOM 654 O O . PRO A 1 86 ? -6.389 0.302 -20.519 1.00 66.25 86 PRO A O 1
ATOM 657 N N . ASP A 1 87 ? -7.949 1.270 -21.829 1.00 68.62 87 ASP A N 1
ATOM 658 C CA . ASP A 1 87 ? -7.369 0.797 -23.081 1.00 68.62 87 ASP A CA 1
ATOM 659 C C . ASP A 1 87 ? -5.954 1.374 -23.239 1.00 68.62 87 ASP A C 1
ATOM 661 O O . ASP A 1 87 ? -5.732 2.587 -23.167 1.00 68.62 87 ASP A O 1
ATOM 665 N N . LEU A 1 88 ? -4.973 0.491 -23.436 1.00 68.31 88 LEU A N 1
ATOM 666 C CA . LEU A 1 88 ? -3.549 0.829 -23.550 1.00 68.31 88 LEU A CA 1
ATOM 667 C C . LEU A 1 88 ? -3.174 1.276 -24.975 1.00 68.31 88 LEU A C 1
ATOM 669 O O . LEU A 1 88 ? -2.075 1.010 -25.451 1.00 68.31 88 LEU A O 1
ATOM 673 N N . GLU A 1 89 ? -4.088 1.948 -25.673 1.00 77.69 89 GLU A N 1
ATOM 674 C CA . GLU A 1 89 ? -3.927 2.340 -27.082 1.00 77.69 89 GLU A CA 1
ATOM 675 C C . GLU A 1 89 ? -3.055 3.586 -27.280 1.00 77.69 89 GLU A C 1
ATOM 677 O O . GLU A 1 89 ? -2.811 4.021 -28.406 1.00 77.69 89 GLU A O 1
ATOM 682 N N . TYR A 1 90 ? -2.574 4.191 -26.193 1.00 77.25 90 TYR A N 1
ATOM 683 C CA . TYR A 1 90 ? -1.740 5.378 -26.289 1.00 77.25 90 TYR A CA 1
ATOM 684 C C . TYR A 1 90 ? -0.382 5.032 -26.936 1.00 77.25 90 TYR A C 1
ATOM 686 O O . TYR A 1 90 ? 0.278 4.093 -26.481 1.00 77.25 90 TYR A O 1
ATOM 694 N N . PRO A 1 91 ? 0.065 5.777 -27.968 1.00 80.38 91 PRO A N 1
ATOM 695 C CA . PRO A 1 91 ? 1.232 5.414 -28.778 1.00 80.38 91 PRO A CA 1
ATOM 696 C C . PRO A 1 91 ? 2.507 5.211 -27.951 1.00 80.38 91 PRO A C 1
ATOM 698 O O . PRO A 1 91 ? 3.223 4.240 -28.187 1.00 80.38 91 PRO A O 1
ATOM 701 N N . ASP A 1 92 ? 2.739 6.037 -26.929 1.00 77.31 92 ASP A N 1
ATOM 702 C CA . ASP A 1 92 ? 3.925 5.921 -26.071 1.00 77.31 92 ASP A CA 1
ATOM 703 C C . ASP A 1 92 ? 3.896 4.637 -25.213 1.00 77.31 92 ASP A C 1
ATOM 705 O O . ASP A 1 92 ? 4.941 4.050 -24.940 1.00 77.31 92 ASP A O 1
ATOM 709 N N . ILE A 1 93 ? 2.707 4.147 -24.822 1.00 71.50 93 ILE A N 1
ATOM 710 C CA . ILE A 1 93 ? 2.563 2.872 -24.091 1.00 71.50 93 ILE A CA 1
ATOM 711 C C . ILE A 1 93 ? 2.890 1.711 -25.022 1.00 71.50 93 ILE A C 1
ATOM 713 O O . ILE A 1 93 ? 3.608 0.789 -24.641 1.00 71.50 93 ILE A O 1
ATOM 717 N N . VAL A 1 94 ? 2.381 1.751 -26.253 1.00 80.44 94 VAL A N 1
ATOM 718 C CA . VAL A 1 94 ? 2.669 0.729 -27.267 1.00 80.44 94 VAL A CA 1
ATOM 719 C C . VAL A 1 94 ? 4.162 0.697 -27.590 1.00 80.44 94 VAL A C 1
ATOM 721 O O . VAL A 1 94 ? 4.721 -0.371 -27.819 1.00 80.44 94 VAL A O 1
ATOM 724 N N . GLU A 1 95 ? 4.833 1.846 -27.585 1.00 83.12 95 GLU A N 1
ATOM 725 C CA . GLU A 1 95 ? 6.276 1.921 -27.785 1.00 83.12 95 GLU A CA 1
ATOM 726 C C . GLU A 1 95 ? 7.065 1.330 -26.609 1.00 83.12 95 GLU A C 1
ATOM 728 O O . GLU A 1 95 ? 7.912 0.465 -26.832 1.00 83.12 95 GLU A O 1
ATOM 733 N N . TRP A 1 96 ? 6.754 1.729 -25.371 1.00 74.00 96 TRP A N 1
ATOM 734 C CA . TRP A 1 96 ? 7.433 1.241 -24.160 1.00 74.00 96 TRP A CA 1
ATOM 735 C C . TRP A 1 96 ? 7.097 -0.206 -23.778 1.00 74.00 96 TRP A C 1
ATOM 737 O O . TRP A 1 96 ? 7.871 -0.847 -23.072 1.00 74.00 96 TRP A O 1
ATOM 747 N N . SER A 1 97 ? 5.953 -0.734 -24.215 1.00 77.56 97 SER A N 1
ATOM 748 C CA . SER A 1 97 ? 5.530 -2.114 -23.924 1.00 77.56 97 SER A CA 1
ATOM 749 C C . SER A 1 97 ? 6.132 -3.155 -24.868 1.00 77.56 97 SER A C 1
ATOM 751 O O . SER A 1 97 ? 5.941 -4.355 -24.655 1.00 77.56 97 SER A O 1
ATOM 753 N N . LYS A 1 98 ? 6.872 -2.734 -25.903 1.00 83.56 98 LYS A N 1
ATOM 754 C CA . LYS A 1 98 ? 7.584 -3.670 -26.776 1.00 83.56 98 LYS A CA 1
ATOM 755 C C . LYS A 1 98 ? 8.606 -4.453 -25.949 1.00 83.56 98 LYS A C 1
ATOM 757 O O . LYS A 1 98 ? 9.420 -3.837 -25.259 1.00 83.56 98 LYS A O 1
ATOM 762 N N . PRO A 1 99 ? 8.599 -5.796 -26.016 1.00 79.38 99 PRO A N 1
ATOM 763 C CA . PRO A 1 99 ? 9.578 -6.585 -25.293 1.00 79.38 99 PRO A CA 1
ATOM 764 C C . PRO A 1 99 ? 10.978 -6.228 -25.784 1.00 79.38 99 PRO A C 1
ATOM 766 O O . PRO A 1 99 ? 11.214 -6.088 -26.988 1.00 79.38 99 PRO A O 1
ATOM 769 N N . LEU A 1 100 ? 11.910 -6.110 -24.842 1.00 81.06 100 LEU A N 1
ATOM 770 C CA . LEU A 1 100 ? 13.314 -5.961 -25.186 1.00 81.06 100 LEU A CA 1
ATOM 771 C C . LEU A 1 100 ? 13.786 -7.212 -25.948 1.00 81.06 100 LEU A C 1
ATOM 773 O O . LEU A 1 100 ? 13.346 -8.329 -25.633 1.00 81.06 100 LEU A O 1
ATOM 777 N N . PRO A 1 101 ? 14.686 -7.060 -26.934 1.00 86.50 101 PRO A N 1
ATOM 778 C CA . PRO A 1 101 ? 15.313 -8.196 -27.591 1.00 86.50 101 PRO A CA 1
ATOM 779 C C . PRO A 1 101 ? 15.915 -9.155 -26.551 1.00 86.50 101 PRO A C 1
ATOM 781 O O . PRO A 1 101 ? 16.582 -8.682 -25.628 1.00 86.50 101 PRO A O 1
ATOM 784 N N . PRO A 1 102 ? 15.734 -10.484 -26.683 1.00 79.62 102 PRO A N 1
ATOM 785 C CA . PRO A 1 102 ? 16.292 -11.469 -25.752 1.00 79.62 102 PRO A CA 1
ATOM 786 C C . PRO A 1 102 ? 17.789 -11.298 -25.502 1.00 79.62 102 PRO A C 1
ATOM 788 O O . PRO A 1 102 ? 18.251 -11.472 -24.383 1.00 79.62 102 PRO A O 1
ATOM 791 N N . GLU A 1 103 ? 18.541 -10.874 -26.515 1.00 81.00 103 GLU A N 1
ATOM 792 C CA . GLU A 1 103 ? 19.977 -10.598 -26.408 1.00 81.00 103 GLU A CA 1
ATOM 793 C C . GLU A 1 103 ? 20.316 -9.510 -25.372 1.00 81.00 103 GLU A C 1
ATOM 795 O O . GLU A 1 103 ? 21.409 -9.521 -24.818 1.00 81.00 103 GLU A O 1
ATOM 800 N N . GLN A 1 104 ? 19.385 -8.596 -25.072 1.00 75.88 104 GLN A N 1
ATOM 801 C CA . GLN A 1 104 ? 19.591 -7.497 -24.123 1.00 75.88 104 GLN A CA 1
ATOM 802 C C . GLN A 1 104 ? 19.248 -7.854 -22.671 1.00 75.88 104 GLN A C 1
ATOM 804 O O . GLN A 1 104 ? 19.771 -7.210 -21.766 1.00 75.88 104 GLN A O 1
ATOM 809 N N . TRP A 1 105 ? 18.379 -8.842 -22.427 1.00 74.25 105 TRP A N 1
ATOM 810 C CA . TRP A 1 105 ? 17.914 -9.170 -21.068 1.00 74.25 105 TRP A CA 1
ATOM 811 C C . TRP A 1 105 ? 18.162 -10.620 -20.641 1.00 74.25 105 TRP A C 1
ATOM 813 O O . TRP A 1 105 ? 18.208 -10.900 -19.445 1.00 74.25 105 TRP A O 1
ATOM 823 N N . ALA A 1 106 ? 18.332 -11.553 -21.580 1.00 77.69 106 ALA A N 1
ATOM 824 C CA . ALA A 1 106 ? 18.620 -12.953 -21.267 1.00 77.69 106 ALA A CA 1
ATOM 825 C C . ALA A 1 106 ? 20.107 -13.187 -20.946 1.00 77.69 106 ALA A C 1
ATOM 827 O O . ALA A 1 106 ? 20.456 -14.210 -20.354 1.00 77.69 106 ALA A O 1
ATOM 828 N N . ILE A 1 107 ? 20.981 -12.247 -21.320 1.00 79.81 107 ILE A N 1
ATOM 829 C CA . ILE A 1 107 ? 22.405 -12.263 -20.981 1.00 79.81 107 ILE A CA 1
ATOM 830 C C . ILE A 1 107 ? 22.595 -11.460 -19.693 1.00 79.81 107 ILE A C 1
ATOM 832 O O . ILE A 1 107 ? 22.197 -10.299 -19.605 1.00 79.81 107 ILE A O 1
ATOM 836 N N . ARG A 1 108 ? 23.205 -12.081 -18.680 1.00 77.38 108 ARG A N 1
ATOM 837 C CA . ARG A 1 108 ? 23.555 -11.403 -17.425 1.00 77.38 108 ARG A CA 1
ATOM 838 C C . ARG A 1 108 ? 24.528 -10.260 -17.708 1.00 77.38 108 ARG A C 1
ATOM 840 O O . ARG A 1 108 ? 25.439 -10.405 -18.522 1.00 77.38 108 ARG A O 1
ATOM 847 N N . SER A 1 109 ? 24.345 -9.126 -17.035 1.00 82.56 109 SER A N 1
ATOM 848 C CA . SER A 1 109 ? 25.249 -7.990 -17.200 1.00 82.56 109 SER A CA 1
ATOM 849 C C . SER A 1 109 ? 26.654 -8.336 -16.695 1.00 82.56 109 SER A C 1
ATOM 851 O O . SER A 1 109 ? 26.821 -9.118 -15.758 1.00 82.56 109 SER A O 1
ATOM 853 N N . ALA A 1 110 ? 27.678 -7.724 -17.295 1.00 85.12 110 ALA A N 1
ATOM 854 C CA . ALA A 1 110 ? 29.063 -7.904 -16.858 1.00 85.12 110 ALA A CA 1
ATOM 855 C C . ALA A 1 110 ? 29.262 -7.505 -15.382 1.00 85.12 110 ALA A C 1
ATOM 857 O O . ALA A 1 110 ? 30.040 -8.132 -14.668 1.00 85.12 110 ALA A O 1
ATOM 858 N N . GLU A 1 111 ? 28.519 -6.500 -14.910 1.00 84.44 111 GLU A N 1
ATOM 859 C CA . GLU A 1 111 ? 28.507 -6.080 -13.505 1.00 84.44 111 GLU A CA 1
ATOM 860 C C . GLU A 1 111 ? 27.933 -7.161 -12.584 1.00 84.44 111 GLU A C 1
ATOM 862 O O . GLU A 1 111 ? 28.487 -7.413 -11.514 1.00 84.44 111 GLU A O 1
ATOM 867 N N . LEU A 1 112 ? 26.861 -7.839 -13.009 1.00 83.25 112 LEU A N 1
ATOM 868 C CA . LEU A 1 112 ? 26.259 -8.930 -12.246 1.00 83.25 112 LEU A CA 1
ATOM 869 C C . LEU A 1 112 ? 27.193 -10.143 -12.175 1.00 83.25 112 LEU A C 1
ATOM 871 O O . LEU A 1 112 ? 27.348 -10.728 -11.108 1.00 83.25 112 LEU A O 1
ATOM 875 N N . GLU A 1 113 ? 27.853 -10.497 -13.279 1.00 88.31 113 GLU A N 1
ATOM 876 C CA . GLU A 1 113 ? 28.866 -11.561 -13.294 1.00 88.31 113 GLU A CA 1
ATOM 877 C C . GLU A 1 113 ? 30.059 -11.223 -12.383 1.00 88.31 113 GLU A C 1
ATOM 879 O O . GLU A 1 113 ? 30.493 -12.060 -11.592 1.00 88.31 113 GLU A O 1
ATOM 884 N N . ALA A 1 114 ? 30.540 -9.974 -12.403 1.00 88.56 114 ALA A N 1
ATOM 885 C CA . ALA A 1 114 ? 31.603 -9.520 -11.505 1.00 88.56 114 ALA A CA 1
ATOM 886 C C . ALA A 1 114 ? 31.181 -9.561 -10.023 1.00 88.56 114 ALA A C 1
ATOM 888 O O . ALA A 1 114 ? 31.964 -9.966 -9.161 1.00 88.56 114 ALA A O 1
ATOM 889 N N . ALA A 1 115 ? 29.938 -9.180 -9.713 1.00 85.94 115 ALA A N 1
ATOM 890 C CA . ALA A 1 115 ? 29.392 -9.263 -8.361 1.00 85.94 115 ALA A CA 1
ATOM 891 C C . ALA A 1 115 ? 29.252 -10.718 -7.879 1.00 85.94 115 ALA A C 1
ATOM 893 O O . ALA A 1 115 ? 29.591 -11.017 -6.733 1.00 85.94 115 ALA A O 1
ATOM 894 N N . LEU A 1 116 ? 28.807 -11.630 -8.750 1.00 89.38 116 LEU A N 1
ATOM 895 C CA . LEU A 1 116 ? 28.713 -13.062 -8.452 1.00 89.38 116 LEU A CA 1
ATOM 896 C C . LEU A 1 116 ? 30.092 -13.684 -8.212 1.00 89.38 116 LEU A C 1
ATOM 898 O O . LEU A 1 116 ? 30.250 -14.432 -7.247 1.00 89.38 116 LEU A O 1
ATOM 902 N N . ALA A 1 117 ? 31.091 -13.334 -9.030 1.00 88.38 117 ALA A N 1
ATOM 903 C CA . ALA A 1 117 ? 32.472 -13.769 -8.838 1.00 88.38 117 ALA A CA 1
ATOM 904 C C . ALA A 1 117 ? 33.001 -13.323 -7.465 1.00 88.38 117 ALA A C 1
ATOM 906 O O . ALA A 1 117 ? 33.418 -14.157 -6.661 1.00 88.38 117 ALA A O 1
ATOM 907 N N . LYS A 1 118 ? 32.850 -12.036 -7.133 1.00 89.56 118 LYS A N 1
ATOM 908 C CA . LYS A 1 118 ? 33.237 -11.488 -5.825 1.00 89.56 118 LYS A CA 1
ATOM 909 C C . LYS A 1 118 ? 32.515 -12.175 -4.660 1.00 89.56 118 LYS A C 1
ATOM 911 O O . LYS A 1 118 ? 33.128 -12.461 -3.638 1.00 89.56 118 LYS A O 1
ATOM 916 N N . HIS A 1 119 ? 31.218 -12.452 -4.796 1.00 83.62 119 HIS A N 1
ATOM 917 C CA . HIS A 1 119 ? 30.457 -13.166 -3.769 1.00 83.62 119 HIS A CA 1
ATOM 918 C C . HIS A 1 119 ? 30.946 -14.613 -3.595 1.00 83.62 119 HIS A C 1
ATOM 920 O O . HIS A 1 119 ? 31.058 -15.090 -2.470 1.00 83.62 119 HIS A O 1
ATOM 926 N N . SER A 1 120 ? 31.269 -15.309 -4.690 1.00 82.12 120 SER A N 1
ATOM 927 C CA . SER A 1 120 ? 31.809 -16.674 -4.632 1.00 82.12 120 SER A CA 1
ATOM 928 C C . SER A 1 120 ? 33.191 -16.749 -3.973 1.00 82.12 120 SER A C 1
ATOM 930 O O . SER A 1 120 ? 33.456 -17.709 -3.259 1.00 82.12 120 SER A O 1
ATOM 932 N N . GLU A 1 121 ? 34.030 -15.721 -4.135 1.00 82.38 121 GLU A N 1
ATOM 933 C CA . GLU A 1 121 ? 35.342 -15.615 -3.479 1.00 82.38 121 GLU A CA 1
ATOM 934 C C . GLU A 1 121 ? 35.238 -15.346 -1.971 1.00 82.38 121 GLU A C 1
ATOM 936 O O . GLU A 1 121 ? 36.067 -15.828 -1.213 1.00 82.38 121 GLU A O 1
ATOM 941 N N . ILE A 1 122 ? 34.223 -14.599 -1.520 1.00 80.50 122 ILE A N 1
ATOM 942 C CA . ILE A 1 122 ? 33.992 -14.311 -0.089 1.00 80.50 122 ILE A CA 1
ATOM 943 C C . ILE A 1 122 ? 33.465 -15.543 0.667 1.00 80.50 122 ILE A C 1
ATOM 945 O O . ILE A 1 122 ? 33.665 -15.663 1.874 1.00 80.50 122 ILE A O 1
ATOM 949 N N . MET A 1 123 ? 32.762 -16.440 -0.027 1.00 64.00 123 MET A N 1
ATOM 950 C CA . MET A 1 123 ? 32.153 -17.644 0.555 1.00 64.00 123 MET A CA 1
ATOM 951 C C . MET A 1 123 ? 33.094 -18.863 0.579 1.00 64.00 123 MET A C 1
ATOM 953 O O . MET A 1 123 ? 32.679 -19.932 1.036 1.00 64.00 123 MET A O 1
ATOM 957 N N . HIS A 1 124 ? 34.328 -18.707 0.090 1.00 54.62 124 HIS A N 1
ATOM 958 C CA . HIS A 1 124 ? 35.408 -19.695 0.119 1.00 54.62 124 HIS A CA 1
ATOM 959 C C . HIS A 1 124 ? 36.483 -19.316 1.140 1.00 54.62 124 HIS A C 1
ATOM 961 O O . HIS A 1 124 ? 37.059 -20.262 1.727 1.00 54.62 124 HIS A O 1
#

Sequence (124 aa):
MGFNCGGGETAMALWECVRSYMEIGPDAVSESRVGAMPYEKTQIGSIVTSLRKGDLFDALHGLFFITILGTYLAEKLQDRKLSPPPDLEYPDIVEWSKPLPPEQWAIRSAELEAALAKHSEIMH

Foldseek 3Di:
DDDPPPPDPVVVVVVVQVVCCVPVRDVSHDPPCVVVPDQCPDLVNVLVVCVVVVNPVSNVVSVCCCPPVNPVVVVVVCCVVCPPPPPQPPPVSVVVVPDDDCVVPVDDDPVVVVVVVVVVVVVD

Radius of gyration: 24.02 Å; Cα contacts (8 Å, |Δi|>4): 48; chains: 1; bounding box: 61×33×56 Å

Mean 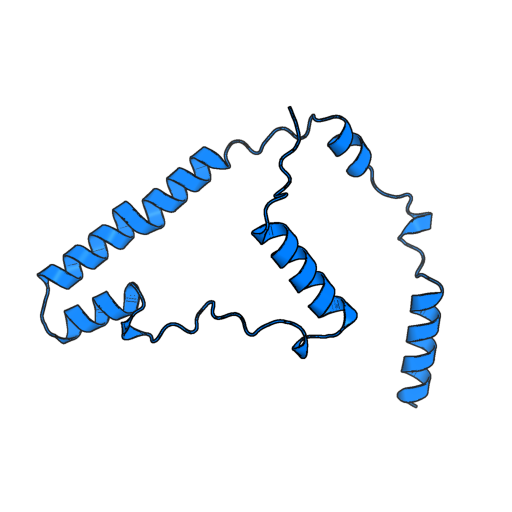predicted aligned error: 14.11 Å